Protein AF-W1YIC6-F1 (afdb_monomer_lite)

Organism: NCBI:txid408170

Secondary structure (DSSP, 8-state):
-------S-GGG--GGGTT-------EEEEEEE-SS-EEEEEEETTEEEEEEE-TT----

pLDDT: mean 91.47, std 12.6, range [44.44, 98.5]

InterPro domains:
  IPR004365 OB-fold nucleic acid binding domain, AA-tRNA synthetase-type [PF01336] (22-55)
  IPR012340 Nucleic acid-binding, OB-fold [G3DSA:2.40.50.140] (1-60)
  IPR012340 Nucleic acid-binding, OB-fold [SSF50249] (5-58)

Sequence (60 aa):
MQGLHRTHGCGTISEQEVGKEVVLCGWVERRRDHGGLIFLDLRDRSGVVQVVASPDHNVE

Structure (mmCIF, N/CA/C/O backbone):
data_AF-W1YIC6-F1
#
_entry.id   AF-W1YIC6-F1
#
loop_
_atom_site.group_PDB
_atom_site.id
_atom_site.type_symbol
_atom_site.label_atom_id
_atom_site.label_alt_id
_atom_site.label_comp_id
_atom_site.label_asym_id
_atom_site.label_entity_id
_atom_site.label_seq_id
_atom_site.pdbx_PDB_ins_code
_atom_site.Cartn_x
_atom_site.Cartn_y
_atom_site.Cartn_z
_atom_site.occupancy
_atom_site.B_iso_or_equiv
_atom_site.auth_seq_id
_atom_site.auth_comp_id
_atom_site.auth_asym_id
_atom_site.auth_atom_id
_atom_site.pdbx_PDB_model_num
ATOM 1 N N . MET A 1 1 ? 1.570 22.604 8.255 1.00 44.44 1 MET A N 1
ATOM 2 C CA . MET A 1 1 ? 1.267 21.588 7.226 1.00 44.44 1 MET A CA 1
ATOM 3 C C . MET A 1 1 ? 0.405 20.525 7.873 1.00 44.44 1 MET A C 1
ATOM 5 O O . MET A 1 1 ? 0.882 19.877 8.794 1.00 44.44 1 MET A O 1
ATOM 9 N N . GLN A 1 2 ? -0.857 20.390 7.466 1.00 56.72 2 GLN A N 1
ATOM 10 C CA . GLN A 1 2 ? -1.612 19.172 7.764 1.00 56.72 2 GLN A CA 1
ATOM 11 C C . GLN A 1 2 ? -1.023 18.088 6.856 1.00 56.72 2 GLN A C 1
ATOM 13 O O . GLN A 1 2 ? -1.133 18.184 5.638 1.00 56.72 2 GLN A O 1
ATOM 18 N N . GLY A 1 3 ? -0.255 17.162 7.428 1.00 66.12 3 GLY A N 1
ATOM 19 C CA . GLY A 1 3 ? 0.288 16.027 6.683 1.00 66.12 3 GLY A CA 1
ATOM 20 C C . GLY A 1 3 ? -0.801 14.990 6.414 1.00 66.12 3 GLY A C 1
ATOM 21 O O . GLY A 1 3 ? -1.830 14.978 7.088 1.00 66.12 3 GLY A O 1
ATOM 22 N N . LEU A 1 4 ? -0.566 14.098 5.453 1.00 81.44 4 LEU A N 1
ATOM 23 C CA . LEU A 1 4 ? -1.400 12.911 5.267 1.00 81.44 4 LEU A CA 1
ATOM 24 C C . LEU A 1 4 ? -1.351 12.059 6.546 1.00 81.44 4 LEU A C 1
ATOM 26 O O . LEU A 1 4 ? -0.307 11.510 6.900 1.00 81.44 4 LEU A O 1
ATOM 30 N N . HIS A 1 5 ? -2.473 11.980 7.261 1.00 90.50 5 HIS A N 1
ATOM 31 C CA . HIS A 1 5 ? -2.604 11.153 8.457 1.00 90.50 5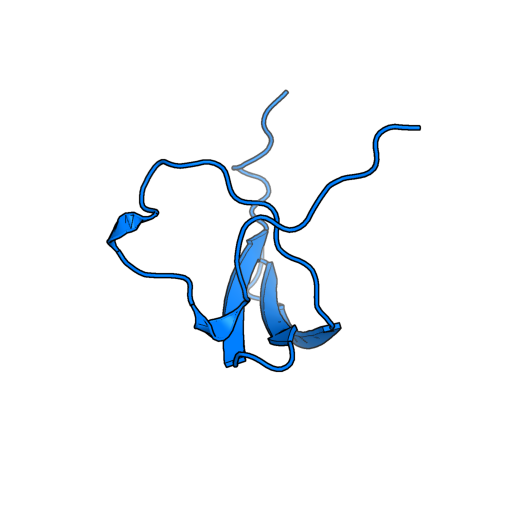 HIS A CA 1
ATOM 32 C C . HIS A 1 5 ? -3.065 9.751 8.071 1.00 90.50 5 HIS A C 1
ATOM 34 O O . HIS A 1 5 ? -4.069 9.585 7.383 1.00 90.50 5 HIS A O 1
ATOM 40 N N . ARG A 1 6 ? -2.343 8.732 8.548 1.00 94.38 6 ARG A N 1
ATOM 41 C CA . ARG A 1 6 ? -2.701 7.329 8.329 1.00 94.38 6 ARG A CA 1
ATOM 42 C C . ARG A 1 6 ? -4.110 7.044 8.855 1.00 94.38 6 ARG A C 1
ATOM 44 O O . ARG A 1 6 ? -4.379 7.261 10.033 1.00 94.38 6 ARG A O 1
ATOM 51 N N . THR A 1 7 ? -4.956 6.488 7.993 1.00 96.44 7 THR A N 1
ATOM 52 C CA . THR A 1 7 ? -6.335 6.091 8.327 1.00 96.44 7 THR A CA 1
ATOM 53 C C . THR A 1 7 ? -6.434 4.634 8.784 1.00 96.44 7 THR A C 1
ATOM 55 O O . THR A 1 7 ? -7.201 4.339 9.692 1.00 96.44 7 THR A O 1
ATOM 58 N N . HIS A 1 8 ? -5.626 3.735 8.208 1.00 97.56 8 HIS A N 1
ATOM 59 C CA . HIS A 1 8 ? -5.670 2.289 8.460 1.00 97.56 8 HIS A CA 1
ATOM 60 C C . HIS A 1 8 ? -4.259 1.692 8.519 1.00 97.56 8 HIS A C 1
ATOM 62 O O . HIS A 1 8 ? -3.300 2.284 8.016 1.00 97.56 8 HIS A O 1
ATOM 68 N N . GLY A 1 9 ? -4.126 0.516 9.136 1.00 97.81 9 GLY A N 1
ATOM 69 C CA . GLY A 1 9 ? -2.925 -0.304 8.997 1.00 97.81 9 GLY A CA 1
ATOM 70 C C . GLY A 1 9 ? -2.946 -1.069 7.674 1.00 97.81 9 GLY A C 1
ATOM 71 O O . GLY A 1 9 ? -4.013 -1.416 7.173 1.00 97.81 9 GLY A O 1
ATOM 72 N N . CYS A 1 10 ? -1.775 -1.361 7.108 1.00 98.06 10 CYS A N 1
ATOM 73 C CA . CYS A 1 10 ? -1.681 -2.120 5.857 1.00 98.06 10 CYS A CA 1
ATOM 74 C C . CYS A 1 10 ? -2.407 -3.474 5.962 1.00 98.06 10 CYS A C 1
ATOM 76 O O . CYS A 1 10 ? -3.249 -3.795 5.135 1.00 98.06 10 CYS A O 1
ATOM 78 N N . GLY A 1 11 ? -2.166 -4.240 7.026 1.00 97.75 11 GLY A N 1
ATOM 79 C CA . GLY A 1 11 ? -2.809 -5.539 7.238 1.00 97.75 11 GLY A CA 1
ATOM 80 C C . GLY A 1 11 ? -4.254 -5.485 7.736 1.00 97.75 11 GLY A C 1
ATOM 81 O O . GLY A 1 11 ? -4.802 -6.534 8.057 1.00 97.75 11 GLY A O 1
ATOM 82 N N . THR A 1 12 ? -4.862 -4.298 7.854 1.00 97.88 12 THR A N 1
ATOM 83 C CA . THR A 1 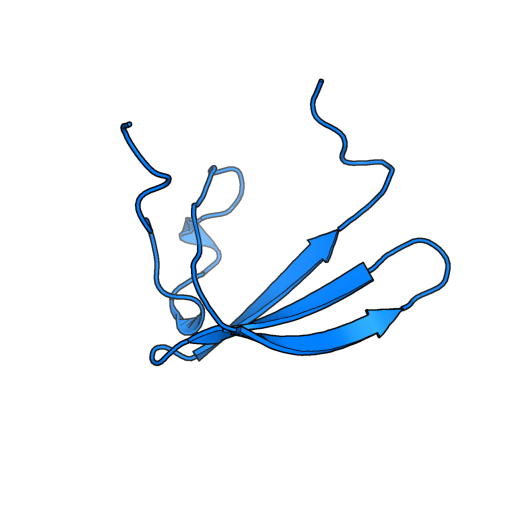12 ? -6.242 -4.147 8.349 1.00 97.88 12 THR A CA 1
ATOM 84 C C . THR A 1 12 ? -7.245 -3.793 7.255 1.00 97.88 12 THR A C 1
ATOM 86 O O . THR A 1 12 ? -8.427 -3.686 7.558 1.00 97.88 12 THR A O 1
ATOM 89 N N . ILE A 1 13 ? -6.798 -3.575 6.014 1.00 97.56 13 ILE A N 1
ATOM 90 C CA . ILE A 1 13 ? -7.690 -3.298 4.881 1.00 97.56 13 ILE A CA 1
ATOM 91 C C . ILE A 1 13 ? -8.514 -4.542 4.546 1.00 97.56 13 ILE A C 1
ATOM 93 O O . ILE A 1 13 ? -7.979 -5.648 4.453 1.00 97.56 13 ILE A O 1
ATOM 97 N N . SER A 1 14 ? -9.815 -4.345 4.349 1.00 96.38 14 SER A N 1
ATOM 98 C CA . SER A 1 14 ? -10.783 -5.399 4.074 1.00 96.38 14 SER A CA 1
ATOM 99 C C . SER A 1 14 ? -11.797 -4.972 3.006 1.00 96.38 14 SER A C 1
ATOM 101 O O . SER A 1 14 ? -11.744 -3.870 2.460 1.00 96.38 14 SER A O 1
ATOM 103 N N . GLU A 1 15 ? -12.770 -5.838 2.721 1.00 97.31 15 GLU A N 1
ATOM 104 C CA . GLU A 1 15 ? -13.885 -5.521 1.819 1.00 97.31 15 GLU A CA 1
ATOM 105 C C . GLU A 1 15 ? -14.756 -4.352 2.321 1.00 97.31 15 GLU A C 1
ATOM 107 O O . GLU A 1 15 ? -15.457 -3.721 1.531 1.00 97.31 15 GLU A O 1
ATOM 112 N N . GLN A 1 16 ? -14.693 -4.009 3.613 1.00 97.62 16 GLN A N 1
ATOM 113 C CA . GLN A 1 16 ? -15.446 -2.886 4.184 1.00 97.62 16 GLN A CA 1
ATOM 114 C C . GLN A 1 16 ? -14.975 -1.521 3.659 1.00 97.62 16 GLN A C 1
ATOM 116 O O . GLN A 1 16 ? -15.711 -0.533 3.760 1.00 97.62 16 GLN A O 1
ATOM 121 N N . GLU A 1 17 ? -13.771 -1.450 3.092 1.00 97.19 17 GLU A N 1
ATOM 122 C CA . GLU A 1 17 ? -13.153 -0.226 2.578 1.00 97.19 17 GLU A CA 1
ATOM 123 C C . GLU A 1 17 ? -13.380 -0.027 1.070 1.00 97.19 17 GLU A C 1
ATOM 125 O O . GLU A 1 17 ? -12.948 0.981 0.513 1.00 97.19 17 GLU A O 1
ATOM 130 N N . VAL A 1 18 ? -14.084 -0.943 0.394 1.00 96.69 18 VAL A N 1
ATOM 131 C CA . VAL A 1 18 ? -14.365 -0.829 -1.045 1.00 96.69 18 VAL A CA 1
ATOM 132 C C . VAL A 1 18 ? -15.081 0.489 -1.358 1.00 96.69 18 VAL A C 1
ATOM 134 O O . VAL A 1 18 ? -16.097 0.830 -0.752 1.00 96.69 18 VAL A O 1
ATOM 137 N N . GLY A 1 19 ? -14.535 1.233 -2.326 1.00 94.94 19 GLY A N 1
ATOM 138 C CA . GLY A 1 19 ? -15.061 2.527 -2.769 1.00 94.94 19 GLY A CA 1
ATOM 139 C C . GLY A 1 19 ? -14.735 3.710 -1.852 1.00 94.94 19 GLY A C 1
ATOM 140 O O . GLY A 1 19 ? -15.175 4.821 -2.138 1.00 94.94 19 GLY A O 1
ATOM 141 N N . LYS A 1 20 ? -13.980 3.504 -0.766 1.00 95.75 20 LYS A N 1
ATOM 142 C CA . LYS A 1 20 ? -13.570 4.568 0.159 1.00 95.75 20 LYS A CA 1
ATOM 143 C C . LYS A 1 20 ? -12.134 5.006 -0.113 1.00 95.75 20 LYS A C 1
ATOM 145 O O . LYS A 1 20 ? -11.277 4.194 -0.453 1.00 95.75 20 LYS A O 1
ATOM 150 N N . GLU A 1 21 ? -11.861 6.288 0.104 1.00 93.75 21 GLU A N 1
ATOM 151 C CA . GLU A 1 21 ? -10.494 6.801 0.130 1.00 93.75 21 GLU A CA 1
ATOM 152 C C . GLU A 1 21 ? -9.819 6.419 1.454 1.00 93.75 21 GLU A C 1
ATOM 154 O O . GLU A 1 21 ? -10.380 6.615 2.536 1.00 93.75 21 GLU A O 1
ATOM 159 N N . VAL A 1 22 ? -8.605 5.872 1.372 1.00 95.50 22 VAL A N 1
ATOM 160 C CA . VAL A 1 22 ? -7.795 5.519 2.540 1.00 95.50 22 VAL A CA 1
ATOM 161 C C . VAL A 1 22 ? -6.374 6.044 2.388 1.00 95.50 22 VAL A C 1
ATOM 163 O O . VAL A 1 22 ? -5.782 6.016 1.313 1.00 95.50 22 VAL A O 1
ATOM 166 N N . VAL A 1 23 ? -5.797 6.469 3.507 1.00 95.94 23 VAL A N 1
ATOM 167 C CA . VAL A 1 23 ? -4.381 6.832 3.617 1.00 95.94 23 VAL A CA 1
ATOM 168 C C . VAL A 1 23 ? -3.637 5.725 4.352 1.00 95.94 23 VAL A C 1
ATOM 170 O O . VAL A 1 23 ? -3.971 5.408 5.502 1.00 95.94 23 VAL A O 1
ATOM 173 N N . LEU A 1 24 ? -2.611 5.179 3.702 1.00 96.75 24 LEU A N 1
ATOM 174 C CA . LEU A 1 24 ? -1.739 4.128 4.220 1.00 96.75 24 LEU A CA 1
ATOM 175 C C . LEU A 1 24 ? -0.296 4.628 4.313 1.00 96.75 24 LEU A C 1
ATOM 177 O O . LEU A 1 24 ? 0.158 5.424 3.493 1.00 96.75 24 LEU A O 1
ATOM 181 N N . CYS A 1 25 ? 0.438 4.143 5.313 1.00 96.62 25 CYS A N 1
ATOM 182 C CA . CYS A 1 25 ? 1.849 4.469 5.502 1.00 96.62 25 CYS A CA 1
ATOM 183 C C . CYS A 1 25 ? 2.615 3.197 5.862 1.00 96.62 25 CYS A C 1
ATOM 185 O O . CYS A 1 25 ? 2.257 2.516 6.824 1.00 96.62 25 CYS A O 1
ATOM 187 N N . GLY A 1 26 ? 3.683 2.910 5.124 1.00 96.31 26 GLY A N 1
ATOM 188 C CA . GLY A 1 26 ? 4.497 1.714 5.312 1.00 96.31 26 GLY A CA 1
ATOM 189 C C . GLY A 1 26 ? 5.742 1.731 4.431 1.00 96.31 26 GLY A C 1
ATOM 190 O O . GLY A 1 26 ? 6.069 2.746 3.816 1.00 96.31 26 GLY A O 1
ATOM 191 N N . TRP A 1 27 ? 6.420 0.590 4.359 1.00 98.31 27 TRP A N 1
ATOM 192 C CA . TRP A 1 27 ? 7.585 0.368 3.508 1.00 98.31 27 TRP A CA 1
ATOM 193 C C . TRP A 1 27 ? 7.214 -0.557 2.357 1.00 98.31 27 TRP A C 1
ATOM 195 O O . TRP A 1 27 ? 6.480 -1.527 2.543 1.00 98.31 27 TRP A O 1
ATOM 205 N N . VAL A 1 28 ? 7.731 -0.270 1.165 1.00 98.38 28 VAL A N 1
ATOM 206 C CA . VAL A 1 28 ? 7.586 -1.173 0.021 1.00 98.38 28 VAL A CA 1
ATOM 207 C C . VAL A 1 28 ? 8.413 -2.424 0.303 1.00 98.38 28 VAL A C 1
ATOM 209 O O . VAL A 1 28 ? 9.640 -2.3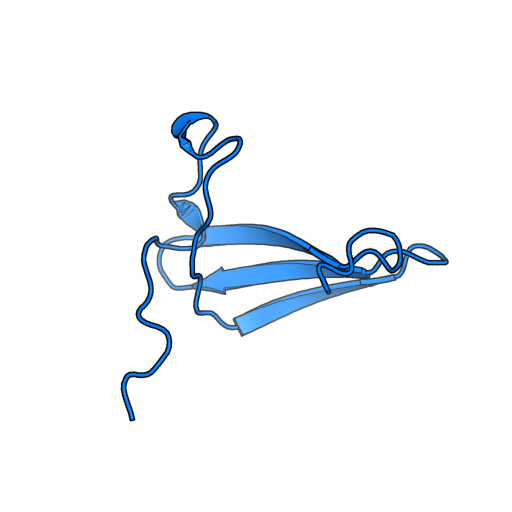66 0.317 1.00 98.38 28 VAL A O 1
ATOM 212 N N . GLU A 1 29 ? 7.741 -3.548 0.532 1.00 98.44 29 GLU A N 1
ATOM 213 C CA . GLU A 1 29 ? 8.387 -4.850 0.694 1.00 98.44 29 GLU A CA 1
ATOM 214 C C . GLU A 1 29 ? 8.802 -5.418 -0.664 1.00 98.44 29 GLU A C 1
ATOM 216 O O . GLU A 1 29 ? 9.909 -5.933 -0.820 1.00 98.44 29 GLU A O 1
ATOM 221 N N . ARG A 1 30 ? 7.919 -5.314 -1.662 1.00 98.25 30 ARG A N 1
ATOM 222 C CA . ARG A 1 30 ? 8.166 -5.829 -3.009 1.00 98.25 30 ARG A CA 1
ATOM 223 C C . ARG A 1 30 ? 7.507 -4.945 -4.055 1.00 98.25 30 ARG A C 1
ATOM 225 O O . ARG A 1 30 ? 6.362 -4.532 -3.900 1.00 98.25 30 ARG A O 1
ATOM 232 N N . ARG A 1 31 ? 8.220 -4.714 -5.156 1.00 97.88 31 ARG A N 1
ATOM 233 C CA . ARG A 1 31 ? 7.700 -4.082 -6.372 1.00 97.88 31 ARG A CA 1
ATOM 234 C C . ARG A 1 31 ? 7.649 -5.119 -7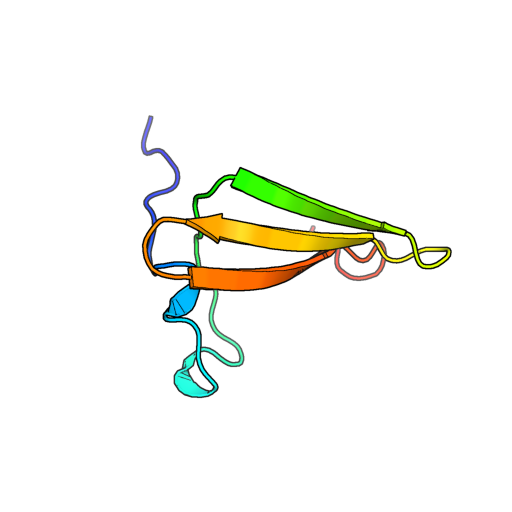.486 1.00 97.88 31 ARG A C 1
ATOM 236 O O . ARG A 1 31 ? 8.628 -5.829 -7.702 1.00 97.88 31 ARG A O 1
ATOM 243 N N . ARG A 1 32 ? 6.525 -5.196 -8.192 1.00 97.62 32 ARG A N 1
ATOM 244 C CA . ARG A 1 32 ? 6.336 -6.060 -9.361 1.00 97.62 32 ARG A CA 1
ATOM 245 C C . ARG A 1 32 ? 5.857 -5.207 -10.526 1.00 97.62 32 ARG A C 1
ATOM 247 O O . ARG A 1 32 ? 4.933 -4.413 -10.368 1.00 97.62 32 ARG A O 1
ATOM 254 N N . ASP A 1 33 ? 6.507 -5.370 -11.668 1.00 96.38 33 ASP A N 1
ATOM 255 C CA . ASP A 1 33 ? 6.160 -4.684 -12.909 1.00 96.38 33 ASP A CA 1
ATOM 256 C C . ASP A 1 33 ? 5.469 -5.674 -13.844 1.00 96.38 33 ASP A C 1
ATOM 258 O O . ASP A 1 33 ? 5.976 -6.774 -14.070 1.00 96.38 33 ASP A O 1
ATOM 262 N N . HIS A 1 34 ? 4.287 -5.304 -14.325 1.00 93.19 34 HIS A N 1
ATOM 263 C CA . HIS A 1 34 ? 3.460 -6.121 -15.205 1.00 93.19 34 HIS A CA 1
ATOM 264 C C . HIS A 1 34 ? 3.108 -5.351 -16.484 1.00 93.19 34 HIS A C 1
ATOM 266 O O . HIS A 1 34 ? 1.956 -5.338 -16.907 1.00 93.19 34 HIS A O 1
ATOM 272 N N . GLY A 1 35 ? 4.096 -4.691 -17.098 1.00 86.81 35 GLY A N 1
ATOM 273 C CA . GLY A 1 35 ? 3.968 -4.177 -18.465 1.00 86.81 35 GLY A CA 1
ATOM 274 C C . GLY A 1 35 ? 2.919 -3.076 -18.607 1.00 86.81 35 GLY A C 1
ATOM 275 O O . GLY A 1 35 ? 2.108 -3.115 -19.527 1.00 86.81 35 GLY A O 1
ATOM 276 N N . GLY A 1 36 ? 2.924 -2.116 -17.679 1.00 86.88 36 GLY A N 1
ATOM 277 C CA . GLY A 1 36 ? 1.990 -0.981 -17.651 1.00 86.88 36 GLY A CA 1
ATOM 278 C C . GLY A 1 36 ? 1.299 -0.792 -16.302 1.00 86.88 36 GLY A C 1
ATOM 279 O O . GLY A 1 36 ? 0.836 0.301 -16.003 1.00 86.88 36 GLY A O 1
ATOM 280 N N . LEU A 1 37 ? 1.301 -1.823 -15.456 1.00 93.94 37 LEU A N 1
ATOM 281 C CA . LEU A 1 37 ? 0.854 -1.749 -14.066 1.00 93.94 37 LEU A CA 1
ATOM 282 C C . LEU A 1 37 ? 2.026 -1.976 -13.118 1.00 93.94 37 LEU A C 1
ATOM 284 O O . LEU A 1 37 ? 2.839 -2.885 -13.320 1.00 93.94 37 LEU A O 1
ATOM 288 N N . ILE A 1 38 ? 2.070 -1.190 -12.045 1.00 96.06 38 ILE A N 1
ATOM 289 C CA . ILE A 1 38 ? 3.006 -1.406 -10.945 1.00 96.06 38 ILE A CA 1
ATOM 290 C C . ILE A 1 38 ? 2.221 -1.918 -9.747 1.00 96.06 38 ILE A C 1
ATOM 292 O O . ILE A 1 38 ? 1.327 -1.248 -9.236 1.00 96.06 38 ILE A O 1
ATOM 296 N N . PHE A 1 39 ? 2.606 -3.093 -9.265 1.00 97.56 39 PHE A N 1
ATOM 297 C CA . PHE A 1 39 ? 2.113 -3.644 -8.013 1.00 97.56 39 PHE A CA 1
ATOM 298 C C . PHE A 1 39 ? 3.161 -3.413 -6.928 1.00 97.56 39 PHE A C 1
ATOM 300 O O . PHE A 1 39 ? 4.335 -3.759 -7.093 1.00 97.56 39 PHE A O 1
ATOM 307 N N . LEU A 1 40 ? 2.732 -2.846 -5.809 1.00 98.12 40 LEU A N 1
ATOM 308 C CA . LEU A 1 40 ? 3.544 -2.650 -4.619 1.00 98.12 40 LEU A CA 1
ATOM 309 C C . LEU A 1 40 ? 2.924 -3.452 -3.484 1.00 98.12 40 LEU A C 1
ATOM 311 O O . LEU A 1 40 ? 1.770 -3.238 -3.129 1.00 98.12 40 LEU A O 1
ATOM 315 N N . ASP A 1 41 ? 3.700 -4.345 -2.891 1.00 98.44 41 ASP A N 1
ATOM 316 C CA . ASP A 1 41 ? 3.337 -4.942 -1.615 1.00 98.44 41 ASP A CA 1
ATOM 317 C C . ASP A 1 41 ? 3.832 -3.975 -0.528 1.00 98.44 41 ASP A C 1
ATOM 319 O O . ASP A 1 41 ? 5.038 -3.839 -0.298 1.00 98.44 41 ASP A O 1
ATOM 323 N N . LEU A 1 42 ? 2.908 -3.227 0.075 1.00 98.50 42 LEU A N 1
ATOM 324 C CA . LEU A 1 42 ? 3.188 -2.249 1.121 1.00 98.50 42 LEU A CA 1
ATOM 325 C C . LEU A 1 42 ? 3.042 -2.923 2.485 1.00 98.50 42 LEU A C 1
ATOM 327 O O . LEU A 1 42 ? 1.989 -3.479 2.798 1.00 98.50 42 LEU A O 1
ATOM 331 N N . ARG A 1 43 ? 4.095 -2.864 3.301 1.00 98.44 43 ARG A N 1
ATOM 332 C CA . ARG A 1 43 ? 4.140 -3.482 4.625 1.00 98.44 43 ARG A CA 1
ATOM 333 C C . ARG A 1 43 ? 4.224 -2.439 5.729 1.00 98.44 43 ARG A C 1
ATOM 335 O O . ARG A 1 43 ? 5.035 -1.515 5.683 1.00 98.44 43 ARG A O 1
ATOM 342 N N . ASP A 1 44 ? 3.471 -2.673 6.793 1.00 98.00 44 ASP A N 1
ATOM 343 C CA . ASP A 1 44 ? 3.721 -2.090 8.107 1.00 98.00 44 ASP A CA 1
ATOM 344 C C . ASP A 1 44 ? 3.642 -3.180 9.196 1.00 98.00 44 ASP A C 1
ATOM 346 O O . ASP A 1 44 ? 3.634 -4.379 8.907 1.00 98.00 44 ASP A O 1
ATOM 350 N N . ARG A 1 45 ? 3.605 -2.785 10.475 1.00 97.94 45 ARG A N 1
ATOM 351 C CA . ARG A 1 45 ? 3.546 -3.733 11.602 1.00 97.94 45 ARG A CA 1
ATOM 352 C C . ARG A 1 45 ? 2.240 -4.542 11.661 1.00 97.94 45 ARG A C 1
ATOM 354 O O . ARG A 1 45 ? 2.208 -5.563 12.339 1.00 97.94 45 ARG A O 1
ATOM 361 N N . SER A 1 46 ? 1.174 -4.077 11.012 1.00 98.31 46 SER A N 1
ATOM 362 C CA . SER A 1 46 ? -0.125 -4.758 10.980 1.00 98.31 46 SER A CA 1
ATOM 363 C C . SER A 1 46 ? -0.210 -5.832 9.895 1.00 98.31 46 SER A C 1
ATOM 365 O O . SER A 1 46 ? -1.008 -6.751 10.032 1.00 98.31 46 SER A O 1
ATOM 367 N N . GLY A 1 47 ? 0.618 -5.760 8.847 1.00 98.31 47 GLY A N 1
ATOM 368 C CA . GLY A 1 47 ? 0.636 -6.748 7.768 1.00 98.31 47 GLY A CA 1
ATOM 369 C C . GLY A 1 47 ? 1.037 -6.150 6.423 1.00 98.31 47 GLY A C 1
ATOM 370 O O . GLY A 1 47 ? 1.753 -5.150 6.370 1.00 98.31 47 GLY A O 1
ATOM 371 N N . VAL A 1 48 ? 0.587 -6.788 5.342 1.00 98.31 48 VAL A N 1
ATOM 372 C CA . VAL A 1 48 ? 0.871 -6.397 3.952 1.00 98.31 48 VAL A CA 1
ATOM 373 C C . VAL A 1 48 ? -0.429 -6.104 3.227 1.00 98.31 48 VAL A C 1
ATOM 375 O O . VAL A 1 48 ? -1.412 -6.814 3.422 1.00 98.31 48 VAL A O 1
ATOM 378 N N . VAL A 1 49 ? -0.401 -5.110 2.345 1.00 98.31 49 VAL A N 1
ATOM 379 C CA . VAL A 1 49 ? -1.471 -4.820 1.389 1.00 98.31 49 VAL A CA 1
ATOM 380 C C . VAL A 1 49 ? -0.894 -4.605 -0.001 1.00 98.31 49 VAL A C 1
ATOM 382 O O . VAL A 1 49 ? 0.215 -4.093 -0.150 1.00 98.31 49 VAL A O 1
ATOM 385 N N . GLN A 1 50 ? -1.644 -4.999 -1.026 1.00 97.94 50 GLN A N 1
ATOM 386 C CA . GLN A 1 50 ? -1.282 -4.742 -2.413 1.00 97.94 50 GLN A CA 1
ATOM 387 C C . GLN A 1 50 ? -1.807 -3.369 -2.841 1.00 97.94 50 GLN A C 1
ATOM 389 O O . GLN A 1 50 ? -3.010 -3.128 -2.828 1.00 97.94 50 GLN A O 1
ATOM 394 N N . VAL A 1 51 ? -0.909 -2.496 -3.281 1.00 96.94 51 VAL A N 1
ATOM 395 C CA . VAL A 1 51 ? -1.228 -1.238 -3.958 1.00 96.94 51 VAL A CA 1
ATOM 396 C C . VAL A 1 51 ? -0.981 -1.427 -5.449 1.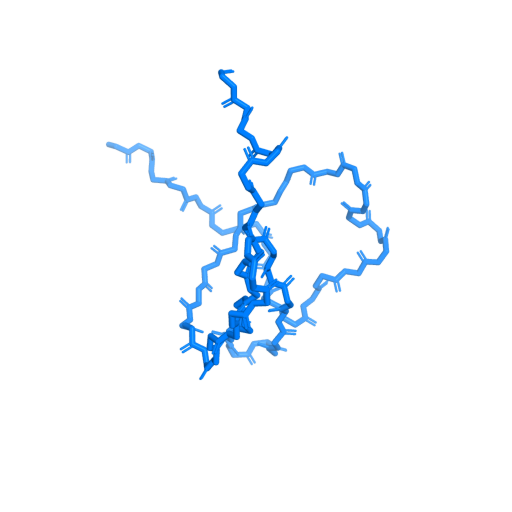00 96.94 51 VAL A C 1
ATOM 398 O O . VAL A 1 51 ? 0.060 -1.950 -5.847 1.00 96.94 51 VAL A O 1
ATOM 401 N N . VAL A 1 52 ? -1.932 -1.001 -6.276 1.00 96.19 52 VAL A N 1
ATOM 402 C CA . VAL A 1 52 ? -1.795 -1.003 -7.736 1.00 96.19 52 VAL A CA 1
ATOM 403 C C . VAL A 1 52 ? -1.717 0.440 -8.205 1.00 96.19 52 VAL A C 1
ATOM 405 O O . VAL A 1 52 ? -2.653 1.206 -7.998 1.00 96.19 52 VAL A O 1
ATOM 408 N N . ALA A 1 53 ? -0.606 0.807 -8.835 1.00 93.69 53 ALA A N 1
ATOM 409 C CA . ALA A 1 53 ? -0.492 2.057 -9.568 1.00 93.69 53 ALA A CA 1
ATOM 410 C C . ALA A 1 53 ? -0.732 1.764 -11.054 1.00 93.69 53 ALA A C 1
ATOM 412 O O . ALA A 1 53 ? 0.012 0.994 -11.671 1.00 93.69 53 ALA A O 1
ATOM 413 N N . SER A 1 54 ? -1.795 2.361 -11.594 1.00 91.06 54 SER A N 1
ATOM 414 C CA . SER A 1 54 ? -2.202 2.249 -12.995 1.00 91.06 54 SER A CA 1
ATOM 415 C C . SER A 1 54 ? -2.171 3.629 -13.655 1.00 91.06 54 SER A C 1
ATOM 417 O O . SER A 1 54 ? -2.673 4.575 -13.047 1.00 91.06 54 SER A O 1
ATOM 419 N N . PRO A 1 55 ? -1.647 3.765 -14.887 1.00 86.12 55 PRO A N 1
ATOM 420 C CA . PRO A 1 55 ? -1.721 5.015 -15.643 1.00 86.12 55 PRO A CA 1
ATOM 421 C C . PRO A 1 55 ? -3.167 5.437 -15.946 1.00 86.12 55 PRO A C 1
ATOM 423 O O . PRO A 1 55 ? -3.435 6.628 -16.070 1.00 86.12 55 PRO A O 1
ATOM 426 N N . ASP A 1 56 ? -4.104 4.485 -15.987 1.00 85.94 56 ASP A N 1
ATOM 427 C CA . ASP A 1 56 ? -5.532 4.746 -16.219 1.00 85.94 56 ASP A CA 1
ATOM 428 C C . ASP A 1 56 ? -6.253 5.279 -14.964 1.00 85.94 56 ASP A C 1
ATOM 430 O O . ASP A 1 56 ? -7.413 5.685 -15.020 1.00 85.94 56 ASP A O 1
ATOM 434 N N . HIS A 1 57 ? -5.580 5.271 -13.810 1.00 76.31 57 HIS A N 1
ATOM 435 C CA . HIS A 1 57 ? -6.077 5.821 -12.549 1.00 76.31 57 HIS A CA 1
ATOM 436 C C . HIS A 1 57 ? -5.294 7.072 -12.161 1.00 76.31 57 HIS A C 1
ATOM 438 O O . HIS A 1 57 ? -4.692 7.147 -11.091 1.00 76.31 57 HIS A O 1
ATOM 444 N N . ASN A 1 58 ? -5.326 8.065 -13.048 1.00 66.81 58 ASN A N 1
ATOM 445 C CA . ASN A 1 58 ? -4.948 9.431 -12.722 1.00 66.81 58 ASN A CA 1
ATOM 446 C C . ASN A 1 58 ? -6.233 10.213 -12.432 1.00 66.81 58 ASN A C 1
ATOM 448 O O . ASN A 1 58 ? -7.044 10.432 -13.329 1.00 66.81 58 ASN A O 1
ATOM 452 N N . VAL A 1 59 ? -6.448 10.572 -11.168 1.00 59.47 59 VAL A N 1
ATOM 453 C CA . VAL A 1 59 ? -7.504 11.519 -10.795 1.00 59.47 59 VAL A CA 1
ATOM 454 C C . VAL A 1 59 ? -6.892 12.907 -10.981 1.00 59.47 59 VAL A C 1
ATOM 456 O O . VAL A 1 59 ? -5.934 13.229 -10.278 1.00 59.47 59 VAL A O 1
ATOM 459 N N . GLU A 1 60 ? -7.352 13.659 -11.985 1.00 47.81 60 GLU A N 1
ATOM 460 C CA . GLU A 1 60 ? -7.016 15.088 -12.136 1.00 47.81 60 GLU A CA 1
ATOM 461 C C . GLU A 1 60 ? -7.552 15.922 -10.965 1.00 47.81 60 GLU A C 1
ATOM 463 O O . GLU A 1 60 ? -8.668 15.620 -10.476 1.00 47.81 60 GLU A O 1
#

Radius of gyration: 12.44 Å; chains: 1; bounding box: 24×28×30 Å

Foldseek 3Di:
DPDQDFPDEQLPDDPVCPPHDGDYDADFPDWDDDPQKIWTFGDDPNGTHIDIDHPVPDDD

=== Feature glossary ===
The record interleaves many kinds of information about one protein. Here is each kind framed as the question it answers.

Q: What does the local fold look like, residue by residue?
A: A 3Di character summarizes, for each residue, the relative orientation of the Cα frame of its nearest spatial neighbor. Because it encodes fold topology rather than chemistry, 3Di alignments detect remote structural similarity that sequence alignment misses.

Q: Which residues are in helices, strands, or loops?
A: Secondary structure is the local, repeating backbone conformation. DSSP classifies it into eight states by reading the hydrogen-bond network: three helix types (H, G, I), two β types (E, B), two non-regular types (T, S), and unstructured coil (-).

Q: How big and how compact is the whole molecule?
A: Three whole-structure scalars: the radius of gyration (RMS distance of Cα from centroid, in Å), the count of Cα–Cα contacts (pairs closer than 8 Å and separated by more than four residues in sequence — i.e. tertiary, not local, contacts), and the bounding-box dimensions. Together they distinguish compact globular folds from extended fibres or disordered chains.

Q: How confident is the AlphaFold model at each residue?
A: For AlphaFold models, the B-factor field carries pLDDT — the model's own estimate of local accuracy on a 0–100 scale. Regions with pLDDT<50 should be treated as essentially unmodeled; they often correspond to intrinsically disordered segments.

Q: What family and function is it annotated with?
A: Functional annotations link the protein to curated databases. InterPro entries identify conserved domains and families by matching the sequence against member-database signatures (Pfam, PROSITE, CDD, …). Gene Ontology (GO) terms describe molecular function, biological process, and cellular component in a controlled vocabulary. CATH places the structure in a hierarchical fold classification (Class/Architecture/Topology/Homologous-superfamily). The organism is the source species.

Q: What known structures does this most resemble?
A: Nearest PDB neighbors are the top structural matches found by Foldseek when searching this structure against the entire Protein Data Bank. Each hit reports a TM-score (0 to 1; >0.5 almost always implies the same fold) and an E-value. These are *structural* homologs — they may share no detectable sequence similarity.

Q: Which residues are buried vs exposed?
A: Solvent-accessible surface area (SASA) is the area in Å² traced out by the centre of a 1.4 Å probe sphere (a water molecule) rolled over the protein's van der Waals surface (Shrake–Rupley / Lee–Richards construction). Buried residues have near-zero SASA; fully exposed residues can exceed 200 Å². The total SASA scales roughly with the number of surface residues.

Q: What are the backbone torsion angles?
A: φ (phi) and ψ (psi) are the two rotatable backbone dihedrals per residue: φ is the C(i-1)–N–Cα–C torsion, ψ is the N–Cα–C–N(i+1) torsion, both in degrees on (−180°, 180°]. α-helical residues cluster near (−60°, −45°); β-strand residues near (−120°, +130°). A Ramachandran plot is simply a scatter of (φ, ψ) for every residue.

Q: Are the domains correctly placed relative to each other?
A: Predicted aligned error is AlphaFold's pairwise confidence. Unlike pLDDT (per-residue), PAE is per-residue-pair and captures whether two parts of the structure are correctly placed relative to each other. Units are ångströms of expected positional error.

Q: What if only a Cα trace is available?
A: P-SEA three-state annotation labels each residue as helix, strand, or coil based purely on the geometr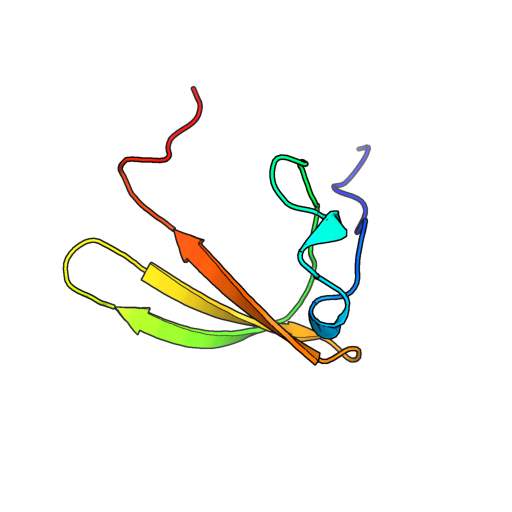y of the Cα trace. It serves as a fallback when the full backbone (and thus DSSP) is unavailable.

Q: What is the amino-acid chain?
A: This is the polypeptide sequence — one letter per residue, N-terminus first. Length ranges from a few dozen residues for small domains to over a thousand for large multi-domain proteins.

Q: What do the rendered images show?
A: The six renders are orthographic views along the three Cartesian axes in both directions. Representation (cartoon, sticks, or surface) and color scheme (sequence-rainbow or by-chain) vary across proteins so the training set covers all the common visualization conventions.

Q: What do the diagnostic plots show?
A: Plot images: a contact map (which residues are close in 3D, as an N×N binary image), a Ramachandran scatter (backbone torsion angles, revealing secondary-structure composition at a glance), and — for AlphaFold structures — a PAE heatmap (pairwise prediction confidence).

Q: How mobile is each atom in the crystal?
A: B-factor (Debye–Waller factor) reflects atomic displacement in the crystal lattice. It is an experimental observable (units Å²), not a prediction; low values mean the atom is pinned down, high values mean it moves or is heterogeneous across the crystal.

Q: Where is each backbone atom in 3D?
A: The mmCIF table is the protein's shape written out atom by atom. For each backbone N, Cα, C, and carbonyl O, it records an (x, y, z) coordinate triple in Å plus the residue type, chain letter, and residue number.